Protein AF-A0A3D3Q710-F1 (afdb_monomer)

pLDDT: mean 74.6, std 24.06, range [27.98, 97.94]

Secondary structure (DSSP, 8-state):
--------SS------SS-------HHHHHHHHHHSPPP--TTTTT--SSHHHHHHHHHHEETTEE-S--SSHHHHHHHHHHHHTTS-TT--EEHHHHHHHHHTT-S-HHHHHHHHHHTTSEEEETTEEEE-SS----

Structure (mmCIF, N/CA/C/O backbone):
data_AF-A0A3D3Q710-F1
#
_entry.id   AF-A0A3D3Q710-F1
#
loop_
_atom_site.group_PDB
_atom_site.id
_atom_site.type_symbol
_atom_site.label_atom_id
_atom_site.label_alt_id
_atom_site.label_comp_id
_atom_site.label_asym_id
_atom_site.label_entity_id
_atom_site.label_seq_id
_atom_site.pdbx_PDB_ins_code
_atom_site.Cartn_x
_atom_site.Cartn_y
_atom_site.Cartn_z
_atom_site.occupancy
_atom_site.B_iso_or_equiv
_atom_site.auth_seq_id
_atom_site.auth_comp_id
_atom_site.auth_asym_id
_atom_site.auth_atom_id
_atom_site.pdbx_PDB_model_num
ATOM 1 N N . MET A 1 1 ? -20.320 38.417 -6.666 1.00 27.98 1 MET A N 1
ATOM 2 C CA . MET A 1 1 ? -21.111 38.288 -5.422 1.00 27.98 1 MET A CA 1
ATOM 3 C C . MET A 1 1 ? -22.184 37.221 -5.630 1.00 27.98 1 MET A C 1
ATOM 5 O O . MET A 1 1 ? -22.781 37.242 -6.700 1.00 27.98 1 MET A O 1
ATOM 9 N N . PRO A 1 2 ? -22.368 36.271 -4.691 1.00 42.12 2 PRO A N 1
ATOM 10 C CA . PRO A 1 2 ? -23.324 35.158 -4.790 1.00 42.12 2 PRO A CA 1
ATOM 11 C C . PRO A 1 2 ? -24.747 35.582 -4.360 1.00 42.12 2 PRO A C 1
ATOM 13 O O . PRO A 1 2 ? -24.922 36.694 -3.860 1.00 42.12 2 PRO A O 1
ATOM 16 N N . PRO A 1 3 ? -25.754 34.705 -4.519 1.00 39.00 3 PRO A N 1
ATOM 17 C CA . PRO A 1 3 ? -26.316 34.058 -3.322 1.00 39.00 3 PRO A CA 1
ATOM 18 C C . PRO A 1 3 ? -26.472 32.537 -3.539 1.00 39.00 3 PRO A C 1
ATOM 20 O O . PRO A 1 3 ? -26.904 32.081 -4.590 1.00 39.00 3 PRO A O 1
ATOM 23 N N . ALA A 1 4 ? -25.929 31.679 -2.672 1.00 41.72 4 ALA A N 1
ATOM 24 C CA . ALA A 1 4 ? -26.501 31.271 -1.385 1.00 41.72 4 ALA A CA 1
ATOM 25 C C . ALA A 1 4 ? -27.953 30.775 -1.517 1.00 41.72 4 ALA A C 1
ATOM 27 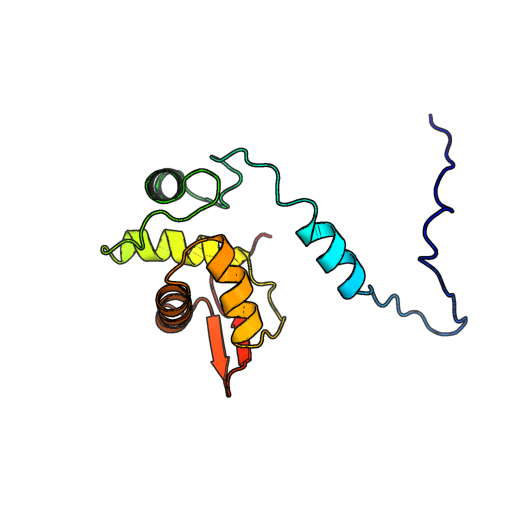O O . ALA A 1 4 ? -28.869 31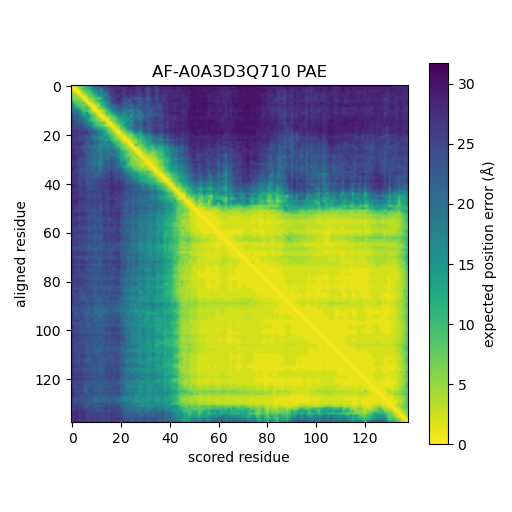.589 -1.521 1.00 41.72 4 ALA A O 1
ATOM 28 N N . ASN A 1 5 ? -28.135 29.447 -1.612 1.00 38.50 5 ASN A N 1
ATOM 29 C CA . ASN A 1 5 ? -29.060 28.647 -0.785 1.00 38.50 5 ASN A CA 1
ATOM 30 C C . ASN A 1 5 ? -29.560 27.373 -1.510 1.00 38.50 5 ASN A C 1
ATOM 32 O O . ASN A 1 5 ? -30.593 27.397 -2.173 1.00 38.50 5 ASN A O 1
ATOM 36 N N . ARG A 1 6 ? -28.847 26.249 -1.339 1.00 36.53 6 ARG A N 1
ATOM 37 C CA . ARG A 1 6 ? -29.390 24.873 -1.406 1.00 36.53 6 ARG A CA 1
ATOM 38 C C . ARG A 1 6 ? -28.530 23.945 -0.538 1.00 36.53 6 ARG A C 1
ATOM 40 O O . ARG A 1 6 ? -27.819 23.084 -1.040 1.00 36.53 6 ARG A O 1
ATOM 47 N N . LEU A 1 7 ? -28.566 24.159 0.776 1.00 41.88 7 LEU A N 1
ATOM 48 C CA . LEU A 1 7 ? -27.926 23.295 1.779 1.00 41.88 7 LEU A CA 1
ATOM 49 C C . LEU A 1 7 ? -28.951 22.855 2.833 1.00 41.88 7 LEU A C 1
ATOM 51 O O . LEU A 1 7 ? -28.809 23.146 4.015 1.00 41.88 7 LEU A O 1
ATOM 55 N N . SER A 1 8 ? -30.016 22.176 2.404 1.00 41.09 8 SER A N 1
ATOM 56 C CA . SER A 1 8 ? -31.041 21.673 3.334 1.00 41.09 8 SER A CA 1
ATOM 57 C C . SER A 1 8 ? -31.720 20.365 2.907 1.00 41.09 8 SER A C 1
ATOM 59 O O . SER A 1 8 ? -32.782 20.040 3.422 1.00 41.09 8 SER A O 1
ATOM 61 N N . ALA A 1 9 ? -31.115 19.577 2.009 1.00 38.47 9 ALA A N 1
ATOM 62 C CA . ALA A 1 9 ? -31.735 18.341 1.503 1.00 38.4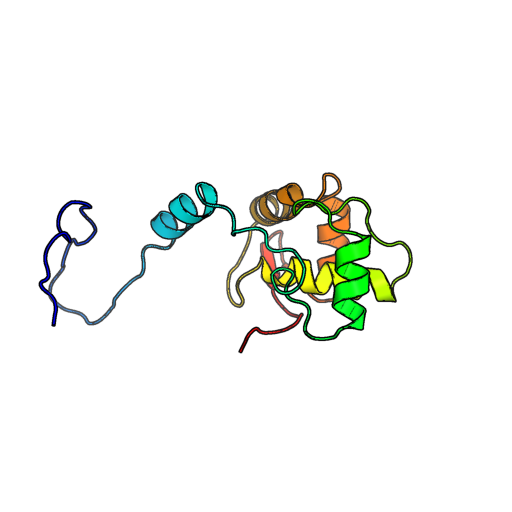7 9 ALA A CA 1
ATOM 63 C C . ALA A 1 9 ? -31.061 17.031 1.945 1.00 38.47 9 ALA A C 1
ATOM 65 O O . ALA A 1 9 ? -31.517 15.958 1.566 1.00 38.47 9 ALA A O 1
ATOM 66 N N . VAL A 1 10 ? -30.007 17.083 2.757 1.00 38.62 10 VAL A N 1
ATOM 67 C CA . VAL A 1 10 ? -29.413 15.874 3.338 1.00 38.62 10 VAL A CA 1
ATOM 68 C C . VAL A 1 10 ? -29.413 16.094 4.837 1.00 38.62 10 VAL A C 1
ATOM 70 O O . VAL A 1 10 ? -28.782 17.037 5.305 1.00 38.62 10 VAL A O 1
ATOM 73 N N . GLY A 1 11 ? -30.187 15.303 5.579 1.00 46.75 11 GLY A N 1
ATOM 74 C CA . GLY A 1 11 ? -30.294 15.373 7.038 1.00 46.75 11 GLY A CA 1
ATOM 75 C C . GLY A 1 11 ? -28.967 15.048 7.729 1.00 46.75 11 GLY A C 1
ATOM 76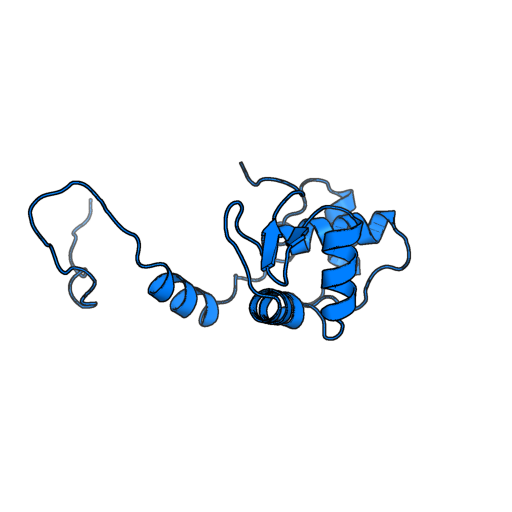 O O . GLY A 1 11 ? -28.824 13.988 8.322 1.00 46.75 11 GLY A O 1
ATOM 77 N N . ILE A 1 12 ? -27.990 15.948 7.619 1.00 45.69 12 ILE A N 1
ATOM 78 C CA . ILE A 1 12 ? -26.602 15.784 8.074 1.00 45.69 12 ILE A CA 1
ATOM 79 C C . ILE A 1 12 ? -26.404 16.333 9.492 1.00 45.69 12 ILE A C 1
ATOM 81 O O . ILE A 1 12 ? -25.343 16.150 10.077 1.00 45.69 12 ILE A O 1
ATOM 85 N N . ILE A 1 13 ? -27.403 16.981 10.098 1.00 41.59 13 ILE A N 1
ATOM 86 C CA . ILE A 1 13 ? -27.191 17.641 11.387 1.00 41.59 13 ILE A CA 1
ATOM 87 C C . ILE A 1 13 ? -28.288 17.265 12.374 1.00 41.59 13 ILE A C 1
ATOM 89 O O . ILE A 1 13 ? -29.413 17.755 12.296 1.00 41.59 13 ILE A O 1
ATOM 93 N N . ARG A 1 14 ? -27.923 16.436 13.356 1.00 42.66 14 ARG A N 1
ATOM 94 C CA . ARG A 1 14 ? -28.563 16.449 14.671 1.00 42.66 14 ARG A CA 1
ATOM 95 C C . ARG A 1 14 ? -27.624 17.202 15.605 1.00 42.66 14 ARG A C 1
ATOM 97 O O . ARG A 1 14 ? -26.543 16.717 15.918 1.00 42.66 14 ARG A O 1
ATOM 104 N N . SER A 1 15 ? -28.006 18.414 15.990 1.00 41.66 15 SER A N 1
ATOM 105 C CA . SER A 1 15 ? -27.296 19.164 17.021 1.00 41.66 15 SER A CA 1
ATOM 106 C C . SER A 1 15 ? -27.706 18.637 18.395 1.00 41.66 15 SER A C 1
ATOM 108 O O . SER A 1 15 ? -28.887 18.719 18.737 1.00 41.66 15 SER A O 1
ATOM 110 N N . GLU A 1 16 ? -26.754 18.166 19.195 1.00 38.38 16 GLU A N 1
ATOM 111 C CA . GLU A 1 16 ? -26.889 18.197 20.653 1.00 38.38 16 GLU A CA 1
ATOM 112 C C . GLU A 1 16 ? -26.129 19.424 21.177 1.00 38.38 16 GLU A C 1
ATOM 114 O O . GLU A 1 16 ? -24.936 19.583 20.895 1.00 38.38 16 GLU A O 1
ATOM 119 N N . PRO A 1 17 ? -26.810 20.343 21.879 1.00 45.16 17 PRO A N 1
ATOM 120 C CA . PRO A 1 17 ? -26.167 21.487 22.487 1.00 45.16 17 PRO A CA 1
ATOM 121 C C . PRO A 1 17 ? -25.546 21.016 23.801 1.00 45.16 17 PRO A C 1
ATOM 123 O O . PRO A 1 17 ? -26.281 20.654 24.710 1.00 45.16 17 PRO A O 1
ATOM 126 N N . ASP A 1 18 ? -24.214 20.971 23.858 1.00 47.16 18 ASP A N 1
ATOM 127 C CA . ASP A 1 18 ? -23.395 21.364 25.028 1.00 47.16 18 ASP A CA 1
ATOM 128 C C . ASP A 1 18 ? -22.020 20.668 25.108 1.00 47.16 18 ASP A C 1
ATOM 130 O O . ASP A 1 18 ? -21.509 20.371 26.184 1.00 47.16 18 ASP A O 1
ATOM 134 N N . ARG A 1 19 ? -21.339 20.427 23.981 1.00 35.41 19 ARG A N 1
ATOM 135 C CA . ARG A 1 19 ? -19.865 20.393 23.986 1.00 35.41 19 ARG A CA 1
ATOM 136 C C . ARG A 1 19 ? -19.302 20.524 22.583 1.00 35.41 19 ARG A C 1
ATOM 138 O O . ARG A 1 19 ? -19.778 19.915 21.635 1.00 35.41 19 ARG A O 1
ATOM 145 N N . ARG A 1 20 ? -18.263 21.350 22.462 1.00 43.59 20 ARG A N 1
ATOM 146 C CA . ARG A 1 20 ? -17.482 21.581 21.241 1.00 43.59 20 ARG A CA 1
ATOM 147 C C . ARG A 1 20 ? -16.774 20.295 20.799 1.00 43.59 20 ARG A C 1
ATOM 149 O O . ARG A 1 20 ? -15.593 20.108 21.080 1.00 43.59 20 ARG A O 1
ATOM 156 N N . THR A 1 21 ? -17.472 19.405 20.108 1.00 34.81 21 THR A N 1
ATOM 157 C CA . THR A 1 21 ? -16.857 18.259 19.431 1.00 34.81 21 THR A CA 1
ATOM 158 C C . THR A 1 21 ? -17.612 17.998 18.137 1.00 34.81 21 THR A C 1
ATOM 160 O O . THR A 1 21 ? -18.727 17.491 18.140 1.00 34.81 21 THR A O 1
ATOM 163 N N . TYR A 1 22 ? -17.005 18.384 17.017 1.00 40.16 22 TYR A N 1
ATOM 164 C CA . TYR A 1 22 ? -17.464 17.963 15.700 1.00 40.16 22 TYR A CA 1
ATOM 165 C C . TYR A 1 22 ? -16.881 16.574 15.440 1.00 40.16 22 TYR A C 1
ATOM 167 O O . TYR A 1 22 ? -15.697 16.442 15.137 1.00 40.16 22 TYR A O 1
ATOM 175 N N . SER A 1 23 ? -17.693 15.534 15.598 1.00 42.28 23 SER A N 1
ATOM 176 C CA . SER A 1 23 ? -17.343 14.188 15.147 1.00 42.28 23 SER A CA 1
ATOM 177 C C . SER A 1 23 ? -17.771 14.054 13.691 1.00 42.28 23 SER A C 1
ATOM 179 O O . SER A 1 23 ? -18.962 14.033 13.384 1.00 42.28 23 SER A O 1
ATOM 181 N N . LEU A 1 24 ? -16.798 14.006 12.781 1.00 43.41 24 LEU A N 1
ATOM 182 C CA . LEU A 1 24 ? -17.068 13.688 11.385 1.00 43.41 24 LEU A CA 1
ATOM 183 C C . LEU A 1 24 ? -17.525 12.224 11.318 1.00 43.41 24 LEU A C 1
ATOM 185 O O . LEU A 1 24 ? -16.798 11.325 11.739 1.00 43.41 24 LEU A O 1
ATOM 189 N N . VAL A 1 25 ? -18.730 11.980 10.808 1.00 45.34 25 VAL A N 1
ATOM 190 C CA . VAL A 1 25 ? -19.244 10.622 10.598 1.00 45.34 25 VAL A CA 1
ATOM 191 C C . VAL A 1 25 ? -18.496 10.019 9.404 1.00 45.34 25 VAL A C 1
ATOM 193 O O . VAL A 1 25 ? -18.860 10.229 8.249 1.00 45.34 25 VAL A O 1
ATOM 196 N N . ALA A 1 26 ? -17.404 9.308 9.689 1.00 50.41 26 ALA A N 1
ATOM 197 C CA . ALA A 1 26 ? -16.517 8.692 8.699 1.00 50.41 26 ALA A CA 1
ATOM 198 C C . ALA A 1 26 ? -17.237 7.697 7.764 1.00 50.41 26 ALA A C 1
ATOM 200 O O . ALA A 1 26 ? -16.792 7.467 6.640 1.00 50.41 26 ALA A O 1
ATOM 201 N N . GLU A 1 27 ? -18.366 7.134 8.198 1.00 47.81 27 GLU A N 1
ATOM 202 C CA . GLU A 1 27 ? -19.160 6.189 7.404 1.00 47.81 27 GLU A CA 1
ATOM 203 C C . GLU A 1 27 ? -19.801 6.836 6.170 1.00 47.81 27 GLU A C 1
ATOM 205 O O . GLU A 1 27 ? -19.805 6.235 5.095 1.00 47.81 27 GLU A O 1
ATOM 210 N N . THR A 1 28 ? -20.258 8.086 6.265 1.00 44.91 28 THR A N 1
ATOM 211 C CA . THR A 1 28 ? -20.945 8.754 5.148 1.00 44.91 28 THR A CA 1
ATOM 212 C C . THR A 1 28 ? -19.968 9.175 4.046 1.00 44.91 28 THR A C 1
ATOM 214 O O . THR A 1 28 ? -20.309 9.150 2.865 1.00 44.91 28 THR A O 1
ATOM 217 N N . LEU A 1 29 ? -18.724 9.503 4.414 1.00 47.69 29 LEU A N 1
ATOM 218 C CA . LEU A 1 29 ? -17.669 9.850 3.457 1.00 47.69 29 LEU A CA 1
ATOM 219 C C . LEU A 1 29 ? -17.186 8.615 2.675 1.00 47.69 29 LEU A C 1
ATOM 221 O O . LEU A 1 29 ? -16.964 8.696 1.468 1.00 47.69 29 LEU A O 1
ATOM 225 N N . ARG A 1 30 ? -17.085 7.452 3.340 1.00 48.66 30 ARG A N 1
ATOM 226 C CA . ARG A 1 30 ? -16.693 6.183 2.699 1.00 48.66 30 ARG A CA 1
ATOM 227 C C . ARG A 1 30 ? -17.698 5.727 1.645 1.00 48.66 30 ARG A C 1
ATOM 229 O O . ARG A 1 30 ? -17.276 5.234 0.604 1.00 48.66 30 ARG A O 1
ATOM 236 N N . ALA A 1 31 ? -18.995 5.911 1.893 1.00 43.38 31 ALA A N 1
ATOM 237 C CA . ALA A 1 31 ? -20.037 5.571 0.925 1.00 43.38 31 ALA A CA 1
ATOM 238 C C . ALA A 1 31 ? -19.942 6.444 -0.341 1.00 43.38 31 ALA A C 1
ATOM 240 O O . ALA A 1 31 ? -19.957 5.922 -1.452 1.00 43.38 31 ALA A O 1
ATOM 241 N N . ALA A 1 32 ? -19.729 7.755 -0.183 1.00 42.97 32 ALA A N 1
ATOM 242 C CA . ALA A 1 32 ? -19.576 8.674 -1.314 1.00 42.97 32 ALA A CA 1
ATOM 243 C C . ALA A 1 32 ? -18.274 8.438 -2.112 1.00 42.97 32 ALA A C 1
ATOM 245 O O . ALA A 1 32 ? -18.273 8.522 -3.339 1.00 42.97 32 ALA A O 1
ATOM 246 N N . ALA A 1 33 ? -17.173 8.086 -1.437 1.00 48.59 33 ALA A N 1
ATOM 247 C CA . ALA A 1 33 ? -15.897 7.760 -2.083 1.00 48.59 33 ALA A CA 1
ATOM 248 C C . ALA A 1 33 ? -15.920 6.419 -2.847 1.00 48.59 33 ALA A C 1
ATOM 250 O O . ALA A 1 33 ? -15.132 6.225 -3.772 1.00 48.59 33 ALA A O 1
ATOM 251 N N . GLN A 1 34 ? -16.815 5.491 -2.483 1.00 51.94 34 GLN A N 1
ATOM 252 C CA . GLN A 1 34 ? -17.018 4.242 -3.228 1.00 51.94 34 GLN A CA 1
ATOM 253 C C . GLN A 1 34 ? -17.825 4.443 -4.519 1.00 51.94 34 GLN A C 1
ATOM 255 O O . GLN A 1 34 ? -17.577 3.728 -5.488 1.00 51.94 34 GLN A O 1
ATOM 260 N N . GLU A 1 35 ? -18.743 5.414 -4.566 1.00 41.53 35 GLU A N 1
ATOM 261 C CA . GLU A 1 35 ? -19.530 5.711 -5.775 1.00 41.53 35 GLU A CA 1
ATOM 262 C C . GLU A 1 35 ? -18.776 6.563 -6.805 1.00 41.53 35 GLU A C 1
ATOM 264 O O . GLU A 1 35 ? -19.029 6.452 -8.004 1.00 41.53 35 GLU A O 1
ATOM 269 N N . VAL A 1 36 ? -17.818 7.384 -6.370 1.00 44.22 36 VAL A N 1
ATOM 270 C CA . VAL A 1 36 ? -17.077 8.304 -7.243 1.00 44.22 36 VAL A CA 1
ATOM 271 C C . VAL A 1 36 ? -15.580 8.047 -7.090 1.00 44.22 36 VAL A C 1
ATOM 273 O O . VAL A 1 36 ? -14.857 8.799 -6.442 1.00 44.22 36 VAL A O 1
ATOM 276 N N . GLY A 1 37 ? -15.100 6.939 -7.663 1.00 48.06 37 GLY A N 1
ATOM 277 C CA . GLY A 1 37 ? -13.661 6.666 -7.737 1.00 48.06 37 GLY A CA 1
ATOM 278 C C . GLY A 1 37 ? -12.898 7.836 -8.389 1.00 48.06 37 GLY A C 1
ATOM 279 O O . GLY A 1 37 ? -13.456 8.512 -9.258 1.00 48.06 37 GLY A O 1
ATOM 280 N N . PRO A 1 38 ? -11.637 8.101 -7.995 1.00 44.41 38 PRO A N 1
ATOM 281 C CA . PRO A 1 38 ? -10.929 9.321 -8.375 1.00 44.41 38 PRO A CA 1
ATOM 282 C C . PRO A 1 38 ? -10.795 9.474 -9.896 1.00 44.41 38 PRO A C 1
ATOM 284 O O . PRO A 1 38 ? -10.537 8.508 -10.623 1.00 44.41 38 PRO A O 1
ATOM 287 N N . SER A 1 39 ? -10.960 10.715 -10.363 1.00 38.59 39 SER A N 1
ATOM 288 C CA . SER A 1 39 ? -10.840 11.095 -11.773 1.00 38.59 39 SER A CA 1
ATOM 289 C C . SER A 1 39 ? -9.439 10.760 -12.299 1.00 38.59 39 SER A C 1
ATOM 291 O O . SER A 1 39 ? -8.422 11.188 -11.753 1.00 38.59 39 SER A O 1
ATOM 293 N N . ARG A 1 40 ? -9.393 9.925 -13.341 1.00 49.50 40 ARG A N 1
ATOM 294 C CA . ARG A 1 40 ? -8.189 9.252 -13.845 1.00 49.50 40 ARG A CA 1
ATOM 295 C C . ARG A 1 40 ? -7.429 10.118 -14.855 1.00 49.50 40 ARG A C 1
ATOM 297 O O . ARG A 1 40 ? -7.552 9.891 -16.054 1.00 49.50 40 ARG A O 1
ATOM 304 N N . GLU A 1 41 ? -6.571 11.021 -14.391 1.00 39.38 41 GLU A N 1
ATOM 305 C CA . GLU A 1 41 ? -5.532 11.633 -15.240 1.00 39.38 41 GLU A CA 1
ATOM 306 C C . GLU A 1 41 ? -4.140 11.119 -14.832 1.00 39.38 41 GLU A C 1
ATOM 308 O O . GLU A 1 41 ? -3.492 11.589 -13.903 1.00 39.38 41 GLU A O 1
ATOM 313 N N . ALA A 1 42 ? -3.711 10.053 -15.513 1.00 45.81 42 ALA A N 1
ATOM 314 C CA . ALA A 1 42 ? -2.777 9.026 -15.035 1.00 45.81 42 ALA A CA 1
ATOM 315 C C . ALA A 1 42 ? -1.288 9.410 -14.862 1.00 45.81 42 ALA A C 1
ATOM 317 O O . ALA A 1 42 ? -0.480 8.524 -14.598 1.00 45.81 42 ALA A O 1
ATOM 318 N N . GLY A 1 43 ? -0.897 10.673 -15.035 1.00 42.00 43 GLY A N 1
ATOM 319 C CA . GLY A 1 43 ? 0.508 11.091 -14.907 1.00 42.00 43 GLY A CA 1
A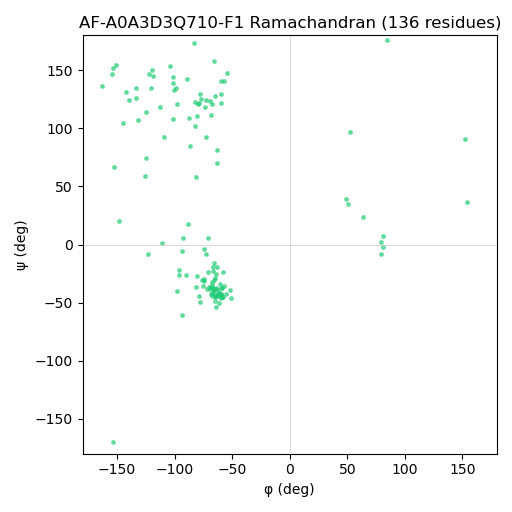TOM 320 C C . GLY A 1 43 ? 0.846 11.599 -13.509 1.00 42.00 43 GLY A C 1
ATOM 321 O O . GLY A 1 43 ? 1.629 10.998 -12.783 1.00 42.00 43 GLY A O 1
ATOM 322 N N . VAL A 1 44 ? 0.149 12.659 -13.099 1.00 40.88 44 VAL A N 1
ATOM 323 C CA . VAL A 1 44 ? 0.320 13.311 -11.791 1.00 40.88 44 VAL A CA 1
ATOM 324 C C . VAL A 1 44 ? -0.613 12.696 -10.733 1.00 40.88 44 VAL A C 1
ATOM 326 O O . VAL A 1 44 ? -0.271 12.641 -9.557 1.00 40.88 44 VAL A O 1
ATOM 329 N N . ALA A 1 45 ? -1.752 12.112 -11.138 1.00 52.41 45 ALA A N 1
ATOM 330 C CA . ALA A 1 45 ? -2.725 11.511 -10.213 1.00 52.41 45 ALA A CA 1
ATOM 331 C C . ALA A 1 45 ? -2.274 10.174 -9.587 1.00 52.41 45 ALA A C 1
ATOM 333 O O . ALA A 1 45 ? -2.932 9.637 -8.693 1.00 52.41 45 ALA A O 1
ATOM 334 N N . LEU A 1 46 ? -1.156 9.604 -10.048 1.00 58.62 46 LEU A N 1
ATOM 335 C CA . LEU A 1 46 ? -0.587 8.388 -9.471 1.00 58.62 46 LEU A CA 1
ATOM 336 C C . LEU A 1 46 ? 0.382 8.682 -8.316 1.00 58.62 46 LEU A C 1
ATOM 338 O O . LEU A 1 46 ? 1.127 7.784 -7.964 1.00 58.62 46 LEU A O 1
ATOM 342 N N . GLY A 1 47 ? 0.381 9.871 -7.705 1.00 59.28 47 GLY A N 1
ATOM 343 C CA . GLY A 1 47 ? 1.152 10.143 -6.478 1.00 59.28 47 GLY A CA 1
ATOM 344 C C . GLY A 1 47 ? 2.677 10.043 -6.638 1.00 59.28 47 GLY A C 1
ATOM 345 O O . GLY A 1 47 ? 3.384 9.771 -5.671 1.00 59.28 47 GLY A O 1
ATOM 346 N N . ALA A 1 48 ? 3.193 10.212 -7.860 1.00 59.03 48 ALA A N 1
ATOM 347 C CA . ALA A 1 48 ? 4.629 10.244 -8.118 1.00 59.03 48 ALA A CA 1
ATOM 348 C C . ALA A 1 48 ? 5.215 11.605 -7.718 1.00 59.03 48 ALA A C 1
ATOM 350 O O . ALA A 1 48 ? 4.726 12.640 -8.161 1.00 59.03 48 ALA A O 1
ATOM 351 N N . VAL A 1 49 ? 6.293 11.600 -6.927 1.00 59.31 49 VAL A N 1
ATOM 352 C CA . VAL A 1 49 ? 7.029 12.829 -6.556 1.00 59.31 49 VAL A CA 1
ATOM 353 C C . VAL A 1 49 ? 8.246 13.062 -7.460 1.00 59.31 49 VAL A C 1
ATOM 355 O O . VAL A 1 49 ? 8.700 14.191 -7.609 1.00 59.31 49 VAL A O 1
ATOM 358 N N . PHE A 1 50 ? 8.760 12.008 -8.102 1.00 70.44 50 PHE A N 1
ATOM 359 C CA . PHE A 1 50 ? 9.910 12.077 -9.006 1.00 70.44 50 PHE A CA 1
ATOM 360 C C . PHE A 1 50 ? 9.546 11.562 -10.401 1.00 70.44 50 PHE A C 1
ATOM 362 O O . PHE A 1 50 ? 8.790 10.600 -10.533 1.00 70.44 50 PHE A O 1
ATOM 369 N N . GLU A 1 51 ? 10.150 12.133 -11.447 1.00 73.25 51 GLU A N 1
ATOM 370 C CA . GLU A 1 51 ? 9.902 11.734 -12.845 1.00 73.25 51 GLU A CA 1
ATOM 371 C C . GLU A 1 51 ? 10.182 10.241 -13.093 1.00 73.25 51 GLU A C 1
ATOM 373 O O . GLU A 1 51 ? 9.467 9.571 -13.839 1.00 73.25 51 GLU A O 1
ATOM 378 N N . GLN A 1 52 ? 11.197 9.678 -12.428 1.00 75.88 52 GLN A N 1
ATOM 379 C CA . GLN A 1 52 ? 11.512 8.251 -12.549 1.00 75.88 52 GLN A CA 1
ATOM 380 C C . GLN A 1 52 ? 10.422 7.354 -11.951 1.00 75.88 52 GLN A C 1
ATOM 382 O O . GLN A 1 52 ? 10.141 6.287 -12.504 1.00 75.88 52 GLN A O 1
ATOM 387 N N . ASP A 1 53 ? 9.778 7.795 -10.869 1.00 86.06 53 ASP A N 1
ATOM 388 C CA . ASP A 1 53 ? 8.660 7.070 -10.270 1.00 86.06 53 ASP A CA 1
ATOM 389 C C . ASP A 1 53 ? 7.465 7.080 -11.218 1.00 86.06 53 ASP A C 1
ATOM 391 O O . ASP A 1 53 ? 6.834 6.046 -11.422 1.00 86.06 53 ASP A O 1
ATOM 395 N N . GLU A 1 54 ? 7.190 8.216 -11.863 1.00 86.38 54 GLU A N 1
ATOM 396 C CA . GLU A 1 54 ? 6.099 8.333 -12.828 1.00 86.38 54 GLU A CA 1
ATOM 397 C C . GLU A 1 54 ? 6.281 7.365 -14.003 1.00 86.38 54 GLU A C 1
ATOM 399 O O . GLU A 1 54 ? 5.334 6.675 -14.385 1.00 86.38 54 GLU A O 1
ATOM 404 N N . VAL A 1 55 ? 7.498 7.241 -14.543 1.00 88.19 55 VAL A N 1
ATOM 405 C CA . VAL A 1 55 ? 7.796 6.272 -15.611 1.00 88.19 55 VAL A CA 1
ATOM 406 C C . VAL A 1 55 ? 7.522 4.841 -15.145 1.00 88.19 55 VAL A C 1
ATOM 408 O O . VAL A 1 55 ? 6.920 4.058 -15.884 1.00 88.19 55 VAL A O 1
ATOM 411 N N . VAL A 1 56 ? 7.919 4.492 -13.919 1.00 90.62 56 VAL A N 1
ATOM 412 C CA . VAL A 1 56 ? 7.653 3.166 -13.344 1.00 90.62 56 VAL A CA 1
ATOM 413 C C . VAL A 1 56 ? 6.152 2.953 -13.149 1.00 90.62 56 VAL A C 1
ATOM 415 O O . VAL A 1 56 ? 5.617 1.945 -13.607 1.00 90.62 56 VAL A O 1
ATOM 418 N N . LEU A 1 57 ? 5.434 3.896 -12.545 1.00 91.69 57 LEU A N 1
ATOM 419 C CA . LEU A 1 57 ? 3.993 3.774 -12.316 1.00 91.69 57 LEU A CA 1
ATOM 420 C C . LEU A 1 57 ? 3.225 3.683 -13.638 1.00 91.69 57 LEU A C 1
ATOM 422 O O . LEU A 1 57 ? 2.390 2.796 -13.799 1.00 91.69 57 LEU A O 1
ATOM 426 N N . ARG A 1 58 ? 3.584 4.490 -14.640 1.00 90.25 58 ARG A N 1
ATOM 427 C CA . ARG A 1 58 ? 3.067 4.372 -16.011 1.00 90.25 58 ARG A CA 1
ATOM 428 C C . ARG A 1 58 ? 3.505 3.086 -16.707 1.00 90.25 58 ARG A C 1
ATOM 430 O O . ARG A 1 58 ? 2.924 2.753 -17.732 1.00 90.25 58 ARG A O 1
ATOM 437 N N . GLN A 1 59 ? 4.500 2.346 -16.239 1.00 92.44 59 GLN A N 1
ATOM 438 C CA . GLN A 1 59 ? 4.812 1.031 -16.801 1.00 92.44 59 GLN A CA 1
ATOM 439 C C . GLN A 1 59 ? 3.831 -0.027 -16.273 1.00 92.44 59 GLN A C 1
ATOM 441 O O . GLN A 1 59 ? 3.308 -0.820 -17.057 1.00 92.44 59 GLN A O 1
ATOM 446 N N . TYR A 1 60 ? 3.557 -0.009 -14.966 1.00 92.81 60 TYR A N 1
ATOM 447 C CA . TYR A 1 60 ? 2.827 -1.078 -14.275 1.00 92.81 60 TYR A CA 1
ATOM 448 C C . TYR A 1 60 ? 1.322 -0.823 -14.112 1.00 92.81 60 TYR A C 1
ATOM 450 O O . TYR A 1 60 ? 0.553 -1.784 -14.051 1.00 92.81 60 TYR A O 1
ATOM 458 N N . PHE A 1 61 ? 0.877 0.437 -14.085 1.00 92.62 61 PHE A N 1
ATOM 459 C CA . PHE A 1 61 ? -0.533 0.798 -13.935 1.00 92.62 61 PHE A CA 1
ATOM 460 C C . PHE A 1 61 ? -1.205 1.134 -15.262 1.00 92.62 61 PHE A C 1
ATOM 462 O O . PHE A 1 61 ? -0.696 1.900 -16.087 1.00 92.62 61 PHE A O 1
ATOM 469 N N . ARG A 1 62 ? -2.404 0.588 -15.471 1.00 87.81 62 ARG A N 1
ATOM 470 C CA . ARG A 1 62 ? -3.250 0.828 -16.647 1.00 87.81 62 ARG A CA 1
ATOM 471 C C . ARG A 1 62 ? -4.698 0.955 -16.201 1.00 87.81 62 ARG A C 1
ATOM 473 O O . ARG A 1 62 ? -5.218 0.066 -15.539 1.00 87.81 62 ARG A O 1
ATOM 480 N N . ALA A 1 63 ? -5.334 2.072 -16.555 1.00 85.00 63 ALA A N 1
ATOM 481 C CA . ALA A 1 63 ? -6.710 2.389 -16.157 1.00 85.00 63 ALA A CA 1
ATOM 482 C C . ALA A 1 63 ? -6.972 2.240 -14.638 1.00 85.00 63 ALA A C 1
ATOM 484 O O . ALA A 1 63 ? -8.049 1.820 -14.227 1.00 85.00 63 ALA A O 1
ATOM 485 N N . GLY A 1 64 ? -5.976 2.565 -13.806 1.00 82.81 64 GLY A N 1
ATOM 486 C CA . GLY A 1 64 ? -6.065 2.458 -12.345 1.00 82.81 64 GLY A CA 1
ATOM 487 C C . GLY A 1 64 ? -5.827 1.057 -11.771 1.00 82.81 64 GLY A C 1
ATOM 488 O O . GLY A 1 64 ? -5.800 0.921 -10.554 1.00 82.81 64 GLY A O 1
ATOM 489 N N . ARG A 1 65 ? -5.601 0.029 -12.601 1.00 91.94 65 ARG A N 1
ATOM 490 C CA . ARG A 1 65 ? -5.189 -1.306 -12.144 1.00 91.94 65 ARG A CA 1
ATOM 491 C C . ARG A 1 65 ? -3.700 -1.545 -12.332 1.00 91.94 65 ARG A C 1
ATOM 493 O O . ARG A 1 65 ? -3.121 -1.126 -13.335 1.00 91.94 65 ARG A O 1
ATOM 500 N N . LEU A 1 66 ? -3.110 -2.266 -11.388 1.00 93.88 66 LEU A N 1
ATOM 501 C CA . LEU A 1 66 ? -1.772 -2.821 -11.497 1.00 93.88 66 LEU A CA 1
ATOM 502 C C . LEU A 1 66 ? -1.847 -4.055 -12.406 1.00 93.88 66 LEU A C 1
ATOM 504 O O . LEU A 1 66 ? -2.657 -4.946 -12.169 1.00 93.88 66 LEU A O 1
ATOM 508 N N . ARG A 1 67 ? -1.044 -4.103 -13.471 1.00 93.38 67 ARG A N 1
ATOM 509 C CA . ARG A 1 67 ? -1.044 -5.246 -14.403 1.00 93.38 67 ARG A CA 1
ATOM 510 C C . ARG A 1 67 ? -0.221 -6.426 -13.910 1.00 93.38 67 ARG A C 1
ATOM 512 O O . ARG A 1 67 ? -0.574 -7.564 -14.182 1.00 93.38 67 ARG A O 1
ATOM 519 N N . GLU A 1 68 ? 0.888 -6.133 -13.248 1.00 94.38 68 GLU A N 1
ATOM 520 C CA . GLU A 1 68 ? 1.794 -7.128 -12.690 1.00 94.38 68 GLU A CA 1
ATOM 521 C C . GLU A 1 68 ? 2.546 -6.525 -11.503 1.00 94.38 68 GLU A C 1
ATOM 523 O O . GLU A 1 68 ? 2.790 -5.314 -11.454 1.00 94.38 68 GLU A O 1
ATOM 528 N N . ILE A 1 69 ? 2.947 -7.372 -10.557 1.00 94.38 69 ILE A N 1
ATOM 529 C CA . ILE A 1 69 ? 3.814 -6.967 -9.451 1.00 94.38 69 ILE A CA 1
ATOM 530 C C . ILE A 1 69 ? 5.269 -6.988 -9.952 1.00 94.38 69 ILE A C 1
ATOM 532 O O . ILE A 1 69 ? 5.737 -8.039 -10.396 1.00 94.38 69 ILE A O 1
ATOM 536 N N . PRO A 1 70 ? 6.025 -5.874 -9.876 1.00 95.19 70 PRO A N 1
ATOM 537 C CA . PRO A 1 70 ? 7.399 -5.846 -10.364 1.00 95.19 70 PRO A CA 1
ATOM 538 C C . PRO A 1 70 ? 8.303 -6.866 -9.653 1.00 95.19 70 PRO A C 1
ATOM 540 O O . PRO A 1 70 ? 8.415 -6.876 -8.424 1.00 95.19 70 PRO A O 1
ATOM 543 N N . ALA A 1 71 ? 9.039 -7.665 -10.430 1.00 93.94 71 ALA A N 1
ATOM 544 C CA . ALA A 1 71 ? 10.042 -8.583 -9.884 1.00 93.94 71 ALA A CA 1
ATOM 545 C C . ALA A 1 71 ? 11.269 -7.836 -9.324 1.00 93.94 71 ALA A C 1
ATOM 547 O O . ALA A 1 71 ? 11.832 -8.216 -8.296 1.00 93.94 71 ALA A O 1
ATOM 548 N N . LYS A 1 72 ? 11.671 -6.735 -9.979 1.00 95.75 72 LYS A N 1
ATOM 549 C CA . LYS A 1 72 ? 12.799 -5.899 -9.546 1.00 95.75 72 LYS A CA 1
ATOM 550 C C . LYS A 1 72 ? 12.406 -5.082 -8.313 1.00 95.75 72 LYS A C 1
ATOM 552 O O . LYS A 1 72 ? 11.540 -4.214 -8.412 1.00 95.75 72 LYS A O 1
ATOM 557 N N . GLY A 1 73 ? 13.106 -5.299 -7.196 1.00 94.25 73 GLY A N 1
ATOM 558 C CA . GLY A 1 73 ? 12.815 -4.661 -5.904 1.00 94.25 73 GLY A CA 1
ATOM 559 C C . GLY A 1 73 ? 12.682 -3.139 -5.977 1.00 94.25 73 GLY A C 1
ATOM 560 O O . GLY A 1 73 ? 11.684 -2.595 -5.526 1.00 94.25 73 GLY A O 1
ATOM 561 N N . SER A 1 74 ? 13.601 -2.452 -6.665 1.00 93.06 74 SER A N 1
ATOM 562 C CA . SER A 1 74 ? 13.548 -0.987 -6.796 1.00 93.06 74 SER A CA 1
ATOM 563 C C . SER A 1 74 ? 12.264 -0.476 -7.466 1.00 93.06 74 SER A C 1
ATOM 565 O O . SER A 1 74 ? 11.723 0.542 -7.059 1.00 93.06 74 SER A O 1
ATOM 567 N N . LYS A 1 75 ? 11.745 -1.188 -8.477 1.00 94.31 75 LYS A N 1
ATOM 568 C CA . LYS A 1 75 ? 10.479 -0.834 -9.140 1.00 94.31 75 LYS A CA 1
ATOM 569 C C . LYS A 1 75 ? 9.278 -1.195 -8.267 1.00 94.31 75 LYS A C 1
ATOM 571 O O . LYS A 1 75 ? 8.286 -0.475 -8.257 1.00 94.31 75 LYS A O 1
ATOM 576 N N . ARG A 1 76 ? 9.377 -2.303 -7.526 1.00 95.81 76 ARG A N 1
ATOM 577 C CA . ARG A 1 76 ? 8.346 -2.729 -6.580 1.00 95.81 76 ARG A CA 1
ATOM 578 C C . ARG A 1 76 ? 8.163 -1.700 -5.468 1.00 95.81 76 ARG A C 1
ATOM 580 O O . ARG A 1 76 ? 7.024 -1.363 -5.191 1.00 95.81 76 ARG A O 1
ATOM 587 N N . LEU A 1 77 ? 9.240 -1.142 -4.915 1.00 95.12 77 LEU A N 1
ATOM 588 C CA 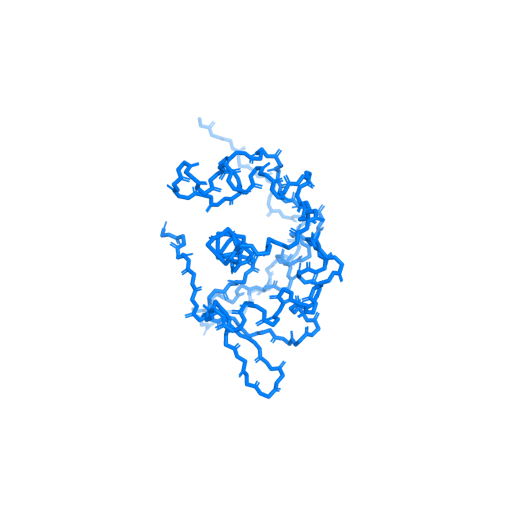. LEU A 1 77 ? 9.161 -0.086 -3.898 1.00 95.12 77 LEU A CA 1
ATOM 589 C C . LEU A 1 77 ? 8.345 1.124 -4.366 1.00 95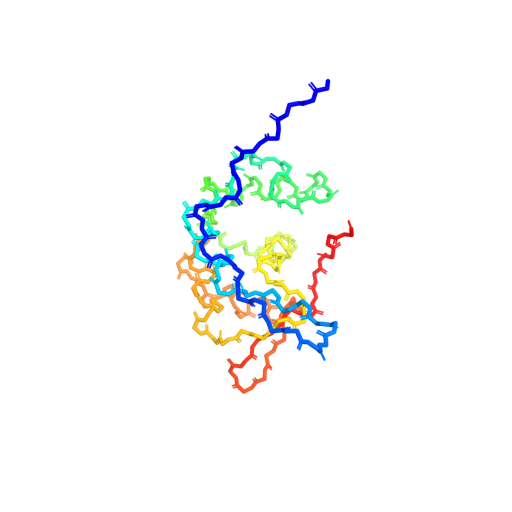.12 77 LEU A C 1
ATOM 591 O O . LEU A 1 77 ? 7.494 1.592 -3.622 1.00 95.12 77 LEU A O 1
ATOM 595 N N . VAL A 1 78 ? 8.528 1.570 -5.613 1.00 94.06 78 VAL A N 1
ATOM 596 C CA . VAL A 1 78 ? 7.733 2.672 -6.188 1.00 94.06 78 VAL A CA 1
ATOM 597 C C . VAL A 1 78 ? 6.241 2.321 -6.240 1.00 94.06 78 VAL A C 1
ATOM 599 O O . VAL A 1 78 ? 5.391 3.130 -5.875 1.00 94.06 78 VAL A O 1
ATOM 602 N N . VAL A 1 79 ? 5.909 1.099 -6.668 1.00 94.75 79 VAL A N 1
ATOM 603 C CA . VAL A 1 79 ? 4.518 0.619 -6.709 1.00 94.75 79 VAL A CA 1
ATOM 604 C C . VAL A 1 79 ? 3.922 0.519 -5.302 1.00 94.75 79 VAL A C 1
ATOM 606 O O . VAL A 1 79 ? 2.791 0.949 -5.090 1.00 94.75 79 VAL A O 1
ATOM 609 N N . LEU A 1 80 ? 4.666 -0.036 -4.343 1.00 95.69 80 LEU A N 1
ATOM 610 C CA . LEU A 1 80 ? 4.212 -0.203 -2.962 1.00 95.69 80 LEU A CA 1
ATOM 611 C C . LEU A 1 80 ? 4.017 1.137 -2.261 1.00 95.69 80 LEU A C 1
ATOM 613 O O . LEU A 1 80 ? 3.012 1.310 -1.580 1.00 95.69 80 LEU A O 1
ATOM 617 N N . ASP A 1 81 ? 4.920 2.092 -2.473 1.00 93.44 81 ASP A N 1
ATOM 618 C CA . ASP A 1 81 ? 4.778 3.440 -1.934 1.00 93.44 81 ASP A CA 1
ATOM 619 C C . ASP A 1 81 ? 3.487 4.094 -2.431 1.00 93.44 81 ASP A C 1
ATOM 621 O O . ASP A 1 81 ? 2.699 4.582 -1.621 1.00 93.44 81 ASP A O 1
ATOM 625 N N . ARG A 1 82 ? 3.179 3.982 -3.730 1.00 92.81 82 ARG A N 1
ATOM 626 C CA . ARG A 1 82 ? 1.903 4.476 -4.254 1.00 92.81 82 ARG A CA 1
ATOM 627 C C . ARG A 1 82 ? 0.696 3.753 -3.650 1.00 92.81 82 ARG A C 1
ATOM 629 O O . ARG A 1 82 ? -0.292 4.397 -3.302 1.00 92.81 82 ARG A O 1
ATOM 636 N N . LEU A 1 83 ? 0.742 2.430 -3.518 1.00 93.56 83 LEU A N 1
ATOM 637 C CA . LEU A 1 83 ? -0.353 1.682 -2.891 1.00 93.56 83 LEU A CA 1
ATOM 638 C C . LEU A 1 83 ? -0.516 2.031 -1.405 1.00 93.56 83 LEU A C 1
ATOM 640 O O . LEU A 1 83 ? -1.630 1.985 -0.894 1.00 93.56 83 LEU A O 1
ATOM 644 N N . SER A 1 84 ? 0.561 2.419 -0.718 1.00 94.31 84 SER A N 1
ATOM 645 C CA . SER A 1 84 ? 0.505 2.830 0.687 1.00 94.31 84 SER A CA 1
ATOM 646 C C . SER A 1 84 ? -0.327 4.098 0.907 1.00 94.31 84 SER A C 1
ATOM 648 O O . SER A 1 84 ? -0.899 4.262 1.982 1.00 94.31 84 SER A O 1
ATOM 650 N N . LEU A 1 85 ? -0.459 4.956 -0.115 1.00 91.88 85 LEU A N 1
ATOM 651 C CA . LEU A 1 85 ? -1.280 6.173 -0.062 1.00 91.88 85 LEU A CA 1
ATOM 652 C C . LEU A 1 85 ? -2.782 5.882 0.054 1.00 91.88 85 LEU A C 1
ATOM 654 O O . LEU A 1 85 ? -3.533 6.731 0.516 1.00 91.88 85 LEU A O 1
ATOM 658 N N . GLU A 1 86 ? -3.221 4.672 -0.295 1.00 93.44 86 GLU A N 1
ATOM 659 C CA . GLU A 1 86 ? -4.615 4.238 -0.124 1.00 93.44 86 GLU A CA 1
ATOM 660 C C . GLU A 1 86 ? -4.967 3.935 1.344 1.00 93.44 86 GLU A C 1
ATOM 662 O O . GLU A 1 86 ? -6.114 3.619 1.659 1.00 93.44 86 GLU A O 1
ATOM 667 N N . PHE A 1 87 ? -3.982 4.012 2.247 1.00 92.06 87 PHE A N 1
ATOM 668 C CA . PHE A 1 87 ? -4.154 3.815 3.680 1.00 92.06 87 PHE A CA 1
ATOM 669 C C . PHE A 1 87 ? -3.907 5.125 4.430 1.00 92.06 87 PHE A C 1
ATOM 671 O O . PHE A 1 87 ? -2.803 5.674 4.456 1.00 92.06 87 PHE A O 1
ATOM 678 N N . GLU A 1 88 ? -4.945 5.600 5.107 1.00 89.25 88 GLU A N 1
ATOM 679 C CA . GLU A 1 88 ? -4.885 6.790 5.953 1.00 89.25 88 GLU A CA 1
ATOM 680 C C . GLU A 1 88 ? -3.949 6.555 7.160 1.00 89.25 88 GLU A C 1
ATOM 682 O O . GLU A 1 88 ? -4.112 5.563 7.888 1.00 89.25 88 GLU A O 1
ATOM 687 N N . PRO A 1 89 ? -2.966 7.444 7.409 1.00 88.62 89 PRO A N 1
ATOM 688 C CA . PRO A 1 89 ? -2.140 7.391 8.610 1.00 88.62 89 PRO A CA 1
ATOM 689 C C . PRO A 1 89 ? -2.976 7.449 9.894 1.00 88.62 89 PRO A C 1
ATOM 691 O O . PRO A 1 89 ? -3.946 8.194 9.994 1.00 88.62 89 PRO A O 1
ATOM 694 N N . GLY A 1 90 ? -2.588 6.662 10.900 1.00 88.38 90 GLY A N 1
ATOM 695 C CA . GLY A 1 90 ? -3.291 6.597 12.188 1.00 88.38 90 GLY A CA 1
ATOM 696 C C . GLY A 1 90 ? -4.566 5.744 12.193 1.00 88.38 90 GLY A C 1
ATOM 697 O O . GLY A 1 90 ? -5.090 5.460 13.270 1.00 88.38 90 GLY A O 1
ATOM 698 N N . VAL A 1 91 ? -5.034 5.269 11.034 1.00 93.00 91 VAL A N 1
ATOM 699 C CA . VAL A 1 91 ? -6.206 4.388 10.928 1.00 93.00 91 VAL A CA 1
ATOM 700 C C . VAL A 1 91 ? -5.796 2.918 11.023 1.00 93.00 91 VAL A C 1
ATOM 702 O O . VAL A 1 91 ? -4.743 2.500 10.532 1.00 93.00 91 VAL A O 1
ATOM 705 N N . ARG A 1 92 ? -6.640 2.125 11.690 1.00 94.25 92 ARG A N 1
ATOM 706 C CA . ARG A 1 92 ? -6.501 0.672 11.822 1.00 94.25 92 ARG A CA 1
ATOM 707 C C . ARG A 1 92 ? -7.435 -0.024 10.843 1.00 94.25 92 ARG A C 1
ATOM 709 O O . ARG A 1 92 ? -8.616 0.299 10.794 1.00 94.25 92 ARG A O 1
ATOM 716 N N . TYR A 1 93 ? -6.896 -1.000 10.126 1.00 95.62 93 TYR A N 1
ATOM 717 C CA . TYR A 1 93 ? -7.605 -1.787 9.126 1.00 95.62 93 TYR A CA 1
ATOM 718 C C . TYR A 1 93 ? -7.564 -3.260 9.511 1.00 95.62 93 TYR A C 1
ATOM 720 O O . TYR A 1 93 ? -6.514 -3.796 9.864 1.00 95.62 93 TYR A O 1
ATOM 728 N N . SER A 1 94 ? -8.693 -3.942 9.418 1.00 97.19 94 SER A N 1
ATOM 729 C CA . SER A 1 94 ? -8.730 -5.400 9.411 1.00 97.19 94 SER A CA 1
ATOM 730 C C . SER A 1 94 ? -8.059 -5.954 8.152 1.00 97.19 94 SER A C 1
ATOM 732 O O . SER A 1 94 ? -7.990 -5.300 7.110 1.00 97.19 94 SER A O 1
ATOM 734 N N . GLU A 1 95 ? -7.615 -7.206 8.213 1.00 95.44 95 GLU A N 1
ATOM 735 C CA . GLU A 1 95 ? -7.118 -7.927 7.039 1.00 95.44 95 GLU A CA 1
ATOM 736 C C . GLU A 1 95 ? -8.101 -7.897 5.853 1.00 95.44 95 GLU A C 1
ATOM 738 O O . GLU A 1 95 ? -7.683 -7.716 4.710 1.00 95.44 95 GLU A O 1
ATOM 743 N N . SER A 1 96 ? -9.406 -8.021 6.114 1.00 95.94 96 SER A N 1
ATOM 744 C CA . SER A 1 96 ? -10.443 -7.955 5.079 1.00 95.94 96 SER A CA 1
ATOM 745 C C . SER A 1 96 ? -10.553 -6.577 4.429 1.00 95.94 96 SER A C 1
ATOM 747 O O . SER A 1 96 ? -10.731 -6.501 3.215 1.00 95.94 96 SER A O 1
ATOM 749 N N . GLU A 1 97 ? -10.399 -5.494 5.196 1.00 96.31 97 GLU A N 1
ATOM 750 C CA . GLU A 1 97 ? -10.390 -4.133 4.645 1.00 96.31 97 GLU A CA 1
ATOM 751 C C . GLU A 1 97 ? -9.145 -3.897 3.789 1.00 96.31 97 GLU A C 1
ATOM 753 O O . GLU A 1 97 ? -9.257 -3.376 2.681 1.00 96.31 97 GLU A O 1
ATOM 758 N N . VAL A 1 98 ? -7.973 -4.355 4.245 1.00 96.94 98 VAL A N 1
ATOM 759 C CA . VAL A 1 98 ? -6.735 -4.288 3.452 1.00 96.94 98 VAL A CA 1
ATOM 760 C C . VAL A 1 98 ? -6.887 -5.052 2.139 1.00 96.94 98 VAL A C 1
ATOM 762 O O . VAL A 1 98 ? -6.555 -4.526 1.078 1.00 96.94 98 VAL A O 1
ATOM 765 N N . ASN A 1 99 ? -7.432 -6.269 2.184 1.00 96.56 99 ASN A N 1
ATOM 766 C CA . ASN A 1 99 ? -7.673 -7.067 0.984 1.00 96.56 99 ASN A CA 1
ATOM 767 C C . ASN A 1 99 ? -8.656 -6.368 0.031 1.00 96.56 99 ASN A C 1
ATOM 769 O O . ASN A 1 99 ? -8.423 -6.354 -1.176 1.00 96.56 99 ASN A O 1
ATOM 773 N N . ALA A 1 100 ? -9.718 -5.750 0.556 1.00 93.44 100 ALA A N 1
ATOM 774 C CA . ALA A 1 100 ? -10.694 -5.018 -0.248 1.00 93.44 100 ALA A CA 1
ATOM 775 C C . ALA A 1 100 ? -10.090 -3.777 -0.925 1.00 93.44 100 ALA A C 1
ATOM 777 O O . ALA A 1 100 ? -10.405 -3.503 -2.083 1.00 93.44 100 ALA A O 1
ATOM 778 N N . VAL A 1 101 ? -9.213 -3.041 -0.236 1.00 94.88 101 VAL A N 1
ATOM 779 C CA . VAL A 1 101 ? -8.479 -1.904 -0.816 1.00 94.88 101 VAL A CA 1
ATOM 780 C C . VAL A 1 101 ? -7.548 -2.388 -1.926 1.00 94.88 101 VAL A C 1
ATOM 782 O O . VAL A 1 101 ? -7.650 -1.928 -3.062 1.00 94.88 101 VAL A O 1
ATOM 785 N N . LEU A 1 102 ? -6.689 -3.367 -1.637 1.00 95.88 102 LEU A N 1
ATOM 786 C CA . LEU A 1 102 ? -5.693 -3.868 -2.589 1.00 95.88 102 LEU A CA 1
ATOM 787 C C . LEU A 1 102 ? -6.317 -4.598 -3.788 1.00 95.88 102 LEU A C 1
ATOM 789 O O . LEU A 1 102 ? -5.802 -4.490 -4.902 1.00 95.88 102 LEU A O 1
ATOM 793 N N . GLY A 1 103 ? -7.453 -5.272 -3.597 1.00 93.38 103 GLY A N 1
ATOM 794 C CA . GLY A 1 103 ? -8.189 -5.977 -4.654 1.00 93.38 103 GLY A CA 1
ATOM 795 C C . GLY A 1 103 ? -8.725 -5.062 -5.762 1.00 93.38 103 GLY A C 1
ATOM 796 O O . GLY A 1 103 ? -8.967 -5.507 -6.888 1.00 93.38 103 GLY A O 1
ATOM 797 N N . ARG A 1 104 ? -8.847 -3.754 -5.496 1.00 93.38 104 ARG A N 1
ATOM 798 C CA . ARG A 1 104 ? -9.156 -2.754 -6.534 1.00 93.38 104 ARG A CA 1
ATOM 799 C C . ARG A 1 104 ? -8.023 -2.641 -7.553 1.00 93.38 104 ARG A C 1
ATOM 801 O O . ARG A 1 104 ? -8.285 -2.378 -8.726 1.00 93.38 104 ARG A O 1
ATOM 808 N N . PHE A 1 105 ? -6.787 -2.886 -7.119 1.00 93.81 105 PHE A N 1
ATOM 809 C CA . PHE A 1 105 ? -5.577 -2.695 -7.911 1.00 93.81 105 PHE A CA 1
ATOM 810 C C . PHE A 1 105 ? -5.065 -3.985 -8.543 1.00 93.81 105 PHE A C 1
ATOM 812 O O . PHE A 1 105 ? -4.631 -3.935 -9.691 1.00 93.81 105 PHE A O 1
ATOM 819 N N . HIS A 1 106 ? -5.105 -5.117 -7.835 1.00 95.75 106 HIS A N 1
ATOM 820 C CA . HIS A 1 106 ? -4.559 -6.385 -8.324 1.00 95.75 106 HIS A CA 1
ATOM 821 C C . HIS A 1 106 ? -5.246 -7.590 -7.667 1.00 95.75 106 HIS A C 1
ATOM 823 O O . HIS A 1 106 ? -5.592 -7.540 -6.488 1.00 95.75 106 HIS A O 1
ATOM 829 N N . ASP A 1 107 ? -5.392 -8.691 -8.407 1.00 94.25 107 ASP A N 1
ATOM 830 C CA . ASP A 1 107 ? -6.067 -9.897 -7.904 1.00 94.25 107 ASP A CA 1
ATOM 831 C C . ASP A 1 107 ? -5.193 -10.674 -6.903 1.00 94.25 107 ASP A C 1
ATOM 833 O O . ASP A 1 107 ? -5.697 -11.251 -5.945 1.00 94.25 107 ASP A O 1
ATOM 837 N N . ASP A 1 108 ? -3.866 -10.600 -7.052 1.00 97.00 108 ASP A N 1
ATOM 838 C CA . ASP A 1 108 ? -2.900 -11.041 -6.032 1.00 97.00 108 ASP A CA 1
ATOM 839 C C . ASP A 1 108 ? -2.692 -9.977 -4.932 1.00 97.00 108 ASP A C 1
ATOM 841 O O . ASP A 1 108 ? -1.594 -9.460 -4.698 1.00 97.00 108 ASP A O 1
ATOM 845 N N . TYR A 1 109 ? -3.786 -9.598 -4.269 1.00 95.62 109 TYR A N 1
ATOM 846 C CA . TYR A 1 109 ? -3.760 -8.665 -3.139 1.00 95.62 109 TYR A CA 1
ATOM 847 C C . TYR A 1 109 ? -3.040 -9.253 -1.916 1.00 95.62 109 TYR A C 1
ATOM 849 O O . TYR A 1 109 ? -2.536 -8.507 -1.076 1.00 95.62 109 TYR A O 1
ATOM 857 N N . ALA A 1 110 ? -2.958 -10.583 -1.812 1.00 96.88 110 ALA A N 1
ATOM 858 C CA . ALA A 1 110 ? -2.239 -11.264 -0.743 1.00 96.88 110 ALA A CA 1
ATOM 859 C C . ALA A 1 110 ? -0.723 -11.033 -0.851 1.00 96.88 110 ALA A C 1
ATOM 861 O O . ALA A 1 110 ? -0.090 -10.699 0.156 1.00 96.88 110 ALA A O 1
ATOM 862 N N . ALA A 1 111 ? -0.145 -11.134 -2.055 1.00 97.44 111 ALA A N 1
ATOM 863 C CA . ALA A 1 111 ? 1.258 -10.795 -2.272 1.00 97.44 111 ALA A CA 1
ATOM 864 C C . ALA A 1 111 ? 1.527 -9.309 -2.018 1.00 97.44 111 ALA A C 1
ATOM 866 O O . ALA A 1 111 ? 2.489 -8.987 -1.322 1.00 97.44 111 ALA A O 1
ATOM 867 N N . LEU A 1 112 ? 0.666 -8.409 -2.507 1.00 97.69 112 LEU A N 1
ATOM 868 C CA . LEU A 1 112 ? 0.800 -6.970 -2.245 1.00 97.69 112 LEU A CA 1
ATOM 869 C C . LEU A 1 112 ? 0.780 -6.654 -0.749 1.00 97.69 112 LEU A C 1
ATOM 871 O O . LEU A 1 112 ? 1.642 -5.922 -0.270 1.00 97.69 112 LEU A O 1
ATOM 875 N N . ARG A 1 113 ? -0.152 -7.247 0.004 1.00 97.50 113 ARG A N 1
ATOM 876 C CA . ARG A 1 113 ? -0.234 -7.087 1.460 1.00 97.50 113 ARG A CA 1
ATOM 877 C C . ARG A 1 113 ? 1.038 -7.563 2.153 1.00 97.50 113 ARG A C 1
ATOM 879 O O . ARG A 1 113 ? 1.513 -6.882 3.056 1.00 97.50 113 ARG A O 1
ATOM 886 N N . ARG A 1 114 ? 1.592 -8.707 1.736 1.00 97.94 114 ARG A N 1
ATOM 887 C CA . ARG A 1 114 ? 2.862 -9.219 2.270 1.00 97.94 114 ARG A CA 1
ATOM 888 C C . ARG A 1 114 ? 4.003 -8.243 1.987 1.00 97.94 114 ARG A C 1
ATOM 890 O O . ARG A 1 114 ? 4.676 -7.834 2.919 1.00 97.94 114 ARG A O 1
ATOM 897 N N . TYR A 1 115 ? 4.154 -7.792 0.744 1.00 97.94 115 TYR A N 1
ATOM 898 C CA . TYR A 1 115 ? 5.215 -6.854 0.381 1.00 97.94 115 TYR A CA 1
ATOM 899 C C . TYR A 1 115 ? 5.093 -5.490 1.067 1.00 97.94 115 TYR A C 1
ATOM 901 O O . TYR A 1 115 ? 6.103 -4.918 1.458 1.00 97.94 115 TYR A O 1
ATOM 909 N N . LEU A 1 116 ? 3.876 -4.971 1.248 1.00 97.88 116 LEU A N 1
ATOM 910 C CA . LEU A 1 116 ? 3.651 -3.732 1.996 1.00 97.88 116 LEU A CA 1
ATOM 911 C C . LEU A 1 116 ? 4.133 -3.843 3.447 1.00 97.88 116 LEU A C 1
ATOM 913 O O . LEU A 1 116 ? 4.616 -2.855 3.991 1.00 97.88 116 LEU A O 1
ATOM 917 N N . VAL A 1 117 ? 4.014 -5.024 4.058 1.00 97.75 117 VAL A N 1
ATOM 918 C CA . VAL A 1 117 ? 4.535 -5.275 5.406 1.00 97.75 117 VAL A CA 1
ATOM 919 C C . VAL A 1 117 ? 6.043 -5.489 5.395 1.00 97.75 117 VAL A C 1
ATOM 921 O O . VAL A 1 117 ? 6.748 -4.841 6.162 1.00 97.75 117 VAL A O 1
ATOM 924 N N . ASP A 1 118 ? 6.538 -6.356 4.513 1.00 97.00 118 ASP A N 1
ATOM 925 C CA . ASP A 1 118 ? 7.958 -6.715 4.440 1.00 97.00 118 ASP A CA 1
ATOM 926 C C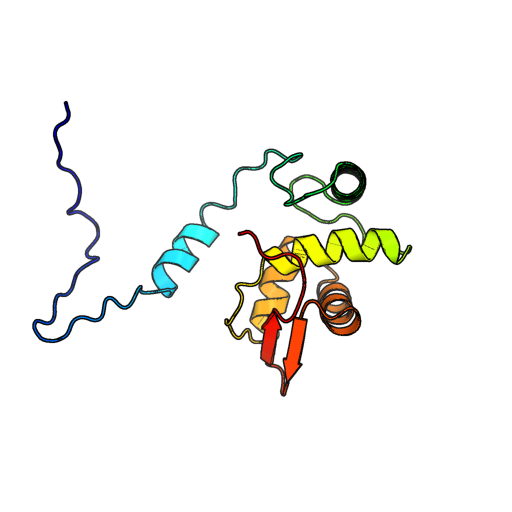 . ASP A 1 118 ? 8.847 -5.488 4.173 1.00 97.00 118 ASP A C 1
ATOM 928 O O . ASP A 1 118 ? 9.932 -5.371 4.734 1.00 97.00 118 ASP A O 1
ATOM 932 N N . GLU A 1 119 ? 8.370 -4.554 3.347 1.00 96.06 119 GLU A N 1
ATOM 933 C CA . GLU A 1 119 ? 9.086 -3.323 2.986 1.00 96.06 119 GLU A CA 1
ATOM 934 C C . GLU A 1 119 ? 8.727 -2.137 3.918 1.00 96.06 119 GLU A C 1
ATOM 936 O O . GLU A 1 119 ? 9.153 -1.008 3.685 1.00 96.06 119 GLU A O 1
ATOM 941 N N . GLY A 1 120 ? 7.939 -2.365 4.979 1.00 95.75 120 GLY A N 1
ATOM 942 C CA . GLY A 1 120 ? 7.695 -1.399 6.063 1.00 95.75 120 GLY A CA 1
ATOM 943 C C . GLY A 1 120 ? 6.653 -0.302 5.799 1.00 95.75 120 GLY A C 1
ATOM 944 O O . GLY A 1 120 ? 6.484 0.598 6.627 1.00 95.75 120 GLY A O 1
ATOM 945 N N . PHE A 1 121 ? 5.918 -0.360 4.686 1.00 96.19 121 PHE A N 1
ATOM 946 C CA . PHE A 1 121 ? 4.835 0.586 4.383 1.00 96.19 121 PHE A CA 1
ATOM 947 C C . PHE A 1 121 ? 3.627 0.402 5.310 1.00 96.19 121 PHE A C 1
ATOM 949 O O . PHE A 1 121 ? 3.012 1.384 5.741 1.00 96.19 121 PHE A O 1
ATOM 956 N N . LEU A 1 122 ? 3.309 -0.849 5.645 1.00 97.25 122 LEU A N 1
ATOM 957 C CA . LEU A 1 122 ? 2.302 -1.220 6.632 1.00 97.25 122 LEU A CA 1
ATOM 958 C C . LEU A 1 122 ? 2.939 -2.007 7.779 1.00 97.25 122 LEU A C 1
ATOM 960 O O . LEU A 1 122 ? 3.794 -2.858 7.568 1.00 97.25 122 LEU A O 1
ATOM 964 N N . SER A 1 123 ? 2.428 -1.810 8.985 1.00 97.25 123 SER A N 1
ATOM 965 C CA . SER A 1 123 ? 2.679 -2.687 10.125 1.00 97.25 123 SER A CA 1
ATOM 966 C C . SER A 1 123 ? 1.461 -3.562 10.377 1.00 97.25 123 SER A C 1
ATOM 968 O O . SER A 1 123 ? 0.334 -3.186 10.045 1.00 97.25 123 SER A O 1
ATOM 970 N N . ARG A 1 124 ? 1.689 -4.736 10.972 1.00 97.19 124 ARG A N 1
ATOM 971 C CA . ARG A 1 124 ? 0.637 -5.692 11.327 1.00 97.19 124 ARG A CA 1
ATOM 972 C C . ARG A 1 124 ? 0.814 -6.202 12.749 1.00 97.19 124 ARG A C 1
ATOM 974 O O . ARG A 1 124 ? 1.883 -6.681 13.107 1.00 97.19 124 ARG A O 1
ATOM 981 N N . GLU A 1 125 ? -0.280 -6.247 13.497 1.00 96.50 125 GLU A N 1
ATOM 982 C CA . GLU A 1 125 ? -0.373 -6.953 14.772 1.00 96.50 125 GLU A CA 1
ATOM 983 C C . GLU A 1 125 ? -1.748 -7.615 14.909 1.00 96.50 125 GLU A C 1
ATOM 985 O O . GLU A 1 125 ? -2.773 -6.983 14.674 1.00 96.50 125 GLU A O 1
ATOM 990 N N . ARG A 1 126 ? -1.783 -8.906 15.277 1.00 95.31 126 ARG A N 1
ATOM 991 C CA . ARG A 1 126 ? -3.025 -9.670 15.541 1.00 95.31 126 ARG A CA 1
ATOM 992 C C . ARG A 1 126 ? -4.104 -9.535 14.446 1.00 95.31 126 ARG A C 1
ATOM 994 O O . ARG A 1 126 ? -5.289 -9.449 14.739 1.00 95.31 126 ARG A O 1
ATOM 1001 N N . GLY A 1 127 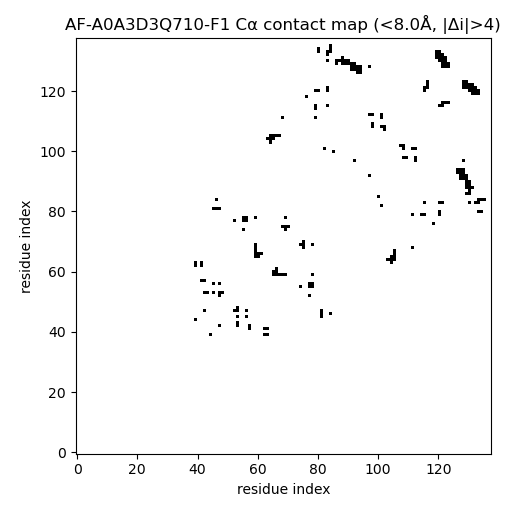? -3.694 -9.514 13.174 1.00 91.94 127 GLY A N 1
ATOM 1002 C CA . GLY A 1 127 ? -4.615 -9.387 12.031 1.00 91.94 127 GLY A CA 1
ATOM 1003 C C . GLY A 1 127 ? -5.103 -7.961 11.745 1.00 91.94 127 GLY A C 1
ATOM 1004 O O . GLY A 1 127 ? -5.876 -7.763 10.809 1.00 91.94 127 GLY A O 1
ATOM 1005 N N . VAL A 1 128 ? -4.623 -6.978 12.505 1.00 95.56 128 VAL A N 1
ATOM 1006 C CA . VAL A 1 128 ? -4.867 -5.550 12.301 1.00 95.56 128 VAL A CA 1
ATOM 1007 C C . VAL A 1 128 ? -3.647 -4.923 11.642 1.00 95.56 128 VAL A C 1
ATOM 1009 O O . VAL A 1 128 ? -2.512 -5.233 11.996 1.00 95.56 128 VAL A O 1
ATOM 1012 N N . TYR A 1 129 ? -3.897 -4.032 10.696 1.00 97.38 129 TYR A N 1
ATOM 1013 C CA . TYR A 1 129 ? -2.917 -3.338 9.881 1.00 97.38 129 TYR A CA 1
ATOM 1014 C C . TYR A 1 129 ? -3.013 -1.831 10.090 1.00 97.38 129 TYR A C 1
ATOM 1016 O O . TYR A 1 129 ? -4.090 -1.301 10.368 1.00 97.38 129 TYR A O 1
ATOM 1024 N N . TRP A 1 130 ? -1.899 -1.129 9.937 1.00 97.06 130 TRP A N 1
ATOM 1025 C CA . TRP A 1 130 ? -1.876 0.329 9.853 1.00 97.06 130 TRP A CA 1
ATOM 1026 C C . TRP A 1 130 ? -0.699 0.789 9.022 1.00 97.06 130 TRP A C 1
ATOM 1028 O O . TRP A 1 130 ? 0.325 0.112 8.935 1.00 97.06 130 TRP A O 1
ATOM 1038 N N . ARG A 1 131 ? -0.841 1.973 8.440 1.00 94.38 131 ARG A N 1
ATOM 1039 C CA . ARG A 1 131 ? 0.250 2.610 7.726 1.00 94.38 131 ARG A CA 1
ATOM 1040 C C . ARG A 1 131 ? 1.340 3.053 8.696 1.00 94.38 131 ARG A C 1
ATOM 1042 O O . ARG A 1 131 ? 1.072 3.790 9.643 1.00 94.38 131 ARG A O 1
ATOM 1049 N N . SER A 1 132 ? 2.556 2.578 8.452 1.00 91.62 132 SER A N 1
ATOM 1050 C CA . SER A 1 132 ? 3.756 2.845 9.256 1.00 91.62 132 SER A CA 1
ATOM 1051 C C . SER A 1 132 ? 4.894 3.468 8.450 1.00 91.62 132 SER A C 1
ATOM 1053 O O . SER A 1 132 ? 5.884 3.888 9.042 1.00 91.62 132 SER A O 1
ATOM 1055 N N . GLY A 1 133 ? 4.754 3.535 7.124 1.00 85.25 133 GLY A N 1
ATOM 1056 C CA . GLY A 1 133 ? 5.754 4.084 6.218 1.00 85.25 133 GLY A CA 1
ATOM 1057 C C . GLY A 1 133 ? 5.158 4.629 4.918 1.00 85.25 133 GLY A C 1
ATOM 1058 O O . GLY A 1 133 ? 3.939 4.773 4.764 1.00 85.25 133 GLY A O 1
ATOM 1059 N N . GLY A 1 134 ? 6.047 4.941 3.977 1.00 76.81 134 GLY A N 1
ATOM 1060 C CA . GLY A 1 134 ? 5.719 5.588 2.705 1.00 76.81 134 GLY A CA 1
ATOM 1061 C C . GLY A 1 134 ? 5.638 7.111 2.785 1.00 76.81 134 GLY A C 1
ATOM 1062 O O . GLY A 1 134 ? 5.767 7.708 3.856 1.00 76.81 134 GLY A O 1
ATOM 1063 N N . ARG A 1 135 ? 5.429 7.752 1.635 1.00 70.31 135 ARG A N 1
ATOM 1064 C CA . ARG A 1 135 ? 5.425 9.220 1.512 1.00 70.31 135 ARG A CA 1
ATOM 1065 C C . ARG A 1 135 ? 4.190 9.876 2.123 1.00 70.31 135 ARG A C 1
ATOM 1067 O O . ARG A 1 135 ? 3.070 9.574 1.732 1.00 70.31 135 ARG A O 1
ATOM 1074 N N . VAL A 1 136 ? 4.379 10.815 3.043 1.00 58.12 136 VAL A N 1
ATOM 1075 C CA . VAL A 1 136 ? 3.282 11.643 3.567 1.00 58.12 136 VAL A CA 1
ATOM 1076 C C . VAL A 1 136 ? 2.995 12.753 2.552 1.00 58.12 136 VAL A C 1
ATOM 1078 O O . VAL A 1 136 ? 3.900 13.519 2.232 1.00 58.12 136 VAL A O 1
ATOM 1081 N N . GLU A 1 137 ? 1.769 12.822 2.025 1.00 52.31 137 GLU A N 1
ATOM 1082 C CA . GLU A 1 137 ? 1.300 14.022 1.320 1.00 52.31 137 GLU A CA 1
ATOM 1083 C C . GLU A 1 137 ? 1.166 15.135 2.373 1.00 52.31 137 GLU A C 1
ATOM 1085 O O . GLU A 1 137 ? 0.372 15.004 3.306 1.00 52.31 137 GLU A O 1
ATOM 1090 N N . LEU A 1 138 ? 2.042 16.145 2.289 1.00 43.34 138 LEU A N 1
ATOM 1091 C CA . LEU A 1 138 ? 2.078 17.320 3.172 1.00 43.34 138 LEU A CA 1
ATOM 1092 C C . LEU A 1 138 ? 1.046 18.368 2.750 1.00 43.34 138 LEU A C 1
ATOM 1094 O O . LEU A 1 138 ? 0.907 18.584 1.525 1.00 43.34 138 LEU A O 1
#

Sequence (138 aa):
MPPANRLSAVGIIRSEPDRRTYSLVAETLRAAAQEVGPSREAGVALGAVFEQDEVVLRQYFRAGRLREIPAKGSKRLVVLDRLSLEFEPGVRYSESEVNAVLGRFHDDYAALRRYLVDEGFLSRERGVYWRSGGRVEL

Solvent-accessible surface area (backbone atoms only — not comparable to full-atom values): 8705 Å² total; per-residue (Å²): 134,87,82,91,88,88,88,80,87,67,97,80,76,85,85,77,95,86,67,101,69,89,76,78,67,64,68,65,56,53,56,54,51,69,76,55,65,78,84,85,54,75,63,67,72,56,71,45,92,44,74,70,44,32,55,50,47,59,68,37,43,55,99,79,24,47,77,62,83,56,85,53,63,76,59,29,51,53,54,45,37,44,58,37,66,80,44,59,73,88,44,79,33,47,56,68,55,50,42,58,60,39,48,68,32,28,89,64,23,68,59,52,54,48,50,31,38,77,73,42,26,28,45,76,58,98,64,34,32,31,46,68,43,59,80,77,89,126

Radius of gyration: 18.51 Å; Cα contacts (8 Å, |Δi|>4): 124; chains: 1; bounding box: 45×50×42 Å

Mean predicted aligned error: 13.59 Å

Foldseek 3Di:
DDDDDDDDDDPPDDDDPDDPDDDDPVVVVVVVCVVDPDDDPQQVVLVDPDPVLSVLSVVQDDPQAGNDQDPDPVSNVSVLLSLLVLFDAPDKDALVRQLVSQVSHDVPSVVSVVCCPVVQQWDDDPRIIHGGDHDDPD

Nearest PDB structures (foldseek):
  3mcz-assembly1_B  TM=5.088E-01  e=2.621E-01  Burkholderia thailandensis E264
  2g7u-assembly1_A  TM=6.431E-01  e=1.035E+00  Rhodococcus jostii RHA1
  3hsr-assembly1_B  TM=5.197E-01  e=1.035E+00  Staphylococcus aureus subsp. aureus str. Newman
  2ply-assembly3_A  TM=3.977E-01  e=5.902E-01  Neomoorella thermoacetica
  2uwm-assembly1_A  TM=4.044E-01  e=7.576E-01  Neomoorella thermoacetica